Protein AF-A0A938R3S7-F1 (afdb_monomer)

Radius of gyration: 15.53 Å; Cα contacts (8 Å, |Δi|>4): 126; chains: 1; bounding box: 38×27×48 Å

Solvent-accessible surface area (backbone atoms only — not comparable to full-atom values): 5411 Å² total; per-residue (Å²): 111,69,67,60,50,54,53,54,53,40,51,71,78,46,49,69,80,48,51,36,34,39,35,36,19,73,77,53,53,91,98,54,82,89,53,79,78,41,72,49,55,47,47,98,88,46,79,62,71,78,93,64,87,84,80,77,87,76,75,94,64,74,44,84,44,33,32,30,39,38,38,29,32,75,86,70,53,77,49,77,50,78,43,82,44,78,86

Foldseek 3Di:
DVVVVVVVVCCVVPVCLFFFKKAKQFADDPPDDGDRPDMFGADPVRRDTDPDDPSPDDDPDFAKGKMKMWTATPVRDIDIDIDIDTD

Structure (mmCIF, N/CA/C/O backbone):
data_AF-A0A938R3S7-F1
#
_entry.id   AF-A0A938R3S7-F1
#
loop_
_atom_site.group_PDB
_atom_site.id
_atom_site.type_symbol
_atom_site.label_atom_id
_atom_site.label_alt_id
_atom_site.label_comp_id
_atom_site.label_asym_id
_atom_site.label_entity_id
_atom_site.label_seq_id
_atom_site.pdbx_PDB_ins_code
_atom_site.Cartn_x
_atom_site.Cartn_y
_atom_site.Cartn_z
_atom_site.occupancy
_atom_site.B_iso_or_equiv
_atom_site.auth_seq_id
_atom_site.auth_comp_id
_atom_site.auth_asym_id
_atom_site.auth_atom_id
_atom_site.pdbx_PDB_model_num
ATOM 1 N N . GLU A 1 1 ? 8.430 -4.282 -29.273 1.00 79.31 1 GLU A N 1
ATOM 2 C CA . GLU A 1 1 ? 7.503 -5.408 -28.994 1.00 79.31 1 GLU A CA 1
ATOM 3 C C . GLU A 1 1 ? 8.070 -6.411 -27.991 1.00 79.31 1 GLU A C 1
ATOM 5 O O . GLU A 1 1 ? 7.415 -6.646 -26.985 1.00 79.31 1 GLU A O 1
ATOM 10 N N . ALA A 1 2 ? 9.289 -6.933 -28.190 1.00 90.50 2 ALA A N 1
ATOM 11 C CA . ALA A 1 2 ? 9.921 -7.876 -27.255 1.00 90.50 2 ALA A CA 1
ATOM 12 C C . ALA A 1 2 ? 10.0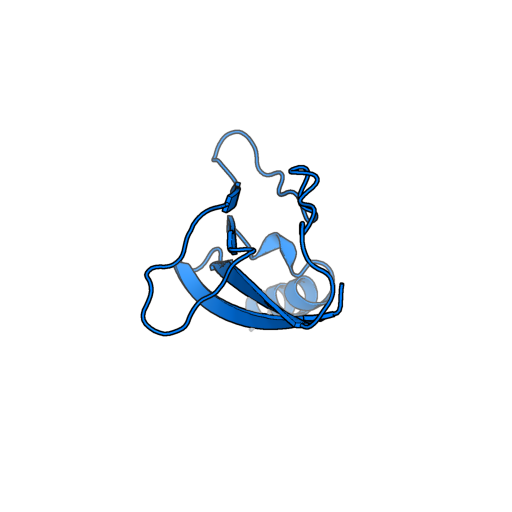63 -7.337 -25.814 1.00 90.50 2 ALA A C 1
ATOM 14 O O . ALA A 1 2 ? 9.703 -8.025 -24.865 1.00 90.50 2 ALA A O 1
ATOM 15 N N . GLU A 1 3 ? 10.496 -6.084 -25.635 1.00 89.19 3 GLU A N 1
ATOM 16 C CA . GLU A 1 3 ? 10.617 -5.462 -24.302 1.00 89.19 3 GLU A CA 1
ATOM 17 C C . GLU A 1 3 ? 9.273 -5.381 -23.564 1.00 89.19 3 GLU A C 1
ATOM 19 O O . GLU A 1 3 ? 9.182 -5.687 -22.378 1.00 89.19 3 GLU A O 1
ATOM 24 N N . MET A 1 4 ? 8.201 -5.041 -24.283 1.00 88.06 4 MET A N 1
ATOM 25 C CA . MET A 1 4 ? 6.852 -5.000 -23.716 1.00 88.06 4 MET A CA 1
ATOM 26 C C . MET A 1 4 ? 6.357 -6.387 -23.307 1.00 88.06 4 MET A C 1
ATOM 28 O O . MET A 1 4 ? 5.630 -6.498 -22.323 1.00 88.06 4 MET A O 1
ATOM 32 N N . ALA A 1 5 ? 6.734 -7.438 -24.038 1.00 92.69 5 ALA A N 1
ATOM 33 C CA . ALA A 1 5 ? 6.405 -8.809 -23.663 1.00 92.69 5 ALA A CA 1
ATOM 34 C C . ALA A 1 5 ? 7.095 -9.203 -22.348 1.00 92.69 5 ALA A C 1
ATOM 36 O O . ALA A 1 5 ? 6.430 -9.716 -21.451 1.00 92.69 5 ALA A O 1
ATOM 37 N N . VAL A 1 6 ? 8.378 -8.860 -22.189 1.00 92.69 6 VAL A N 1
ATOM 38 C CA . VAL A 1 6 ? 9.132 -9.101 -20.946 1.00 92.69 6 VAL A CA 1
ATOM 39 C C . VAL A 1 6 ? 8.524 -8.336 -19.767 1.00 92.69 6 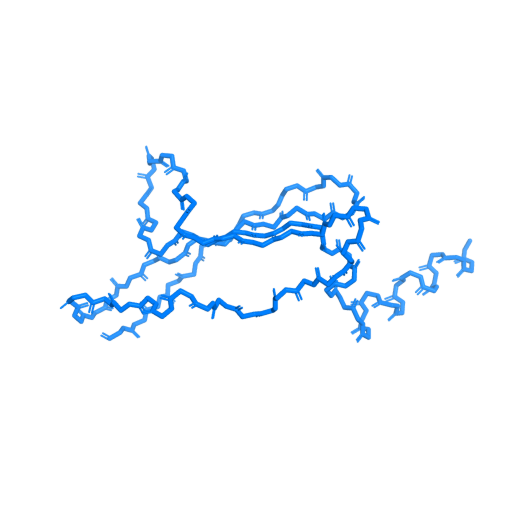VAL A C 1
ATOM 41 O O . VAL A 1 6 ? 8.343 -8.901 -18.691 1.00 92.69 6 VAL A O 1
ATOM 44 N N . LEU A 1 7 ? 8.158 -7.063 -19.956 1.00 90.44 7 LEU A N 1
ATOM 45 C CA . LEU A 1 7 ? 7.502 -6.276 -18.905 1.00 90.44 7 LEU A CA 1
ATOM 46 C C . LEU A 1 7 ? 6.148 -6.874 -18.503 1.00 90.44 7 LEU A C 1
ATOM 48 O O . LEU A 1 7 ? 5.841 -6.934 -17.315 1.00 90.44 7 LEU A O 1
ATOM 52 N N . ARG A 1 8 ? 5.360 -7.359 -19.469 1.00 91.31 8 ARG A N 1
ATOM 53 C CA . ARG A 1 8 ? 4.078 -8.033 -19.205 1.00 91.31 8 ARG A CA 1
ATOM 54 C C . ARG A 1 8 ? 4.263 -9.339 -18.440 1.00 91.31 8 ARG A C 1
ATOM 56 O O . ARG A 1 8 ? 3.536 -9.579 -17.484 1.00 91.31 8 ARG A O 1
ATOM 63 N N . GLU A 1 9 ? 5.234 -10.160 -18.826 1.00 94.38 9 GLU A N 1
ATOM 64 C CA . GLU A 1 9 ? 5.560 -11.398 -18.111 1.00 94.38 9 GLU A CA 1
ATOM 65 C C . GLU A 1 9 ? 5.998 -11.109 -16.670 1.00 94.38 9 GLU A C 1
ATOM 67 O O . GLU A 1 9 ? 5.536 -11.752 -15.724 1.00 94.38 9 GLU A O 1
ATOM 72 N N . ARG A 1 10 ? 6.834 -10.083 -16.479 1.00 92.25 10 ARG A N 1
ATOM 73 C CA . ARG A 1 10 ? 7.275 -9.664 -15.148 1.00 92.25 10 ARG A CA 1
ATOM 74 C C . ARG A 1 10 ? 6.137 -9.108 -14.300 1.00 92.25 10 ARG A C 1
ATOM 76 O O . ARG A 1 10 ? 6.109 -9.361 -13.103 1.00 92.25 10 ARG A O 1
ATOM 83 N N . ALA A 1 11 ? 5.186 -8.393 -14.897 1.00 91.75 11 ALA A N 1
ATOM 84 C CA . ALA A 1 11 ? 4.006 -7.908 -14.182 1.00 91.75 11 ALA A CA 1
ATOM 85 C C . ALA A 1 11 ? 3.139 -9.059 -13.641 1.00 91.75 11 ALA A C 1
ATOM 87 O O . ALA A 1 11 ? 2.483 -8.896 -12.618 1.00 91.75 11 ALA A O 1
ATOM 88 N N . VAL A 1 12 ? 3.164 -10.229 -14.288 1.00 93.19 12 VAL A N 1
ATOM 89 C CA . VAL A 1 12 ? 2.461 -11.430 -13.810 1.00 93.19 12 VAL A CA 1
ATOM 90 C C . VAL A 1 12 ? 3.262 -12.158 -12.730 1.00 93.19 12 VAL A C 1
ATOM 92 O O . VAL A 1 12 ? 2.695 -12.569 -11.721 1.00 93.19 12 VAL A O 1
ATOM 95 N N . THR A 1 13 ? 4.570 -12.333 -12.927 1.00 94.88 13 THR A N 1
ATOM 96 C CA . THR A 1 13 ? 5.412 -13.142 -12.026 1.00 94.88 13 THR A CA 1
ATOM 97 C C . THR A 1 13 ? 5.865 -12.389 -10.773 1.00 94.88 13 THR A C 1
ATOM 99 O O . THR A 1 13 ? 5.930 -12.982 -9.698 1.00 94.88 13 THR A O 1
ATOM 102 N N . SER A 1 14 ? 6.122 -11.085 -10.893 1.00 92.88 14 SER A N 1
ATOM 103 C CA . SER A 1 14 ? 6.643 -10.214 -9.833 1.00 92.88 14 SER A CA 1
ATOM 104 C C . SER A 1 14 ? 5.989 -8.822 -9.868 1.00 92.88 14 SER A C 1
ATOM 106 O O . SER A 1 14 ? 6.677 -7.819 -10.071 1.00 92.88 14 SER A O 1
ATOM 108 N N . PRO A 1 15 ? 4.666 -8.706 -9.645 1.00 92.25 15 PRO A N 1
ATOM 109 C CA . PRO A 1 15 ? 3.946 -7.431 -9.750 1.00 92.25 15 PRO A CA 1
ATOM 110 C C . PRO A 1 15 ? 4.481 -6.339 -8.809 1.00 92.25 15 PRO A C 1
ATOM 112 O O . PRO A 1 15 ? 4.527 -5.170 -9.182 1.00 92.25 15 PRO A O 1
ATOM 115 N N . PHE A 1 16 ? 4.945 -6.707 -7.608 1.00 93.19 16 PHE A N 1
ATOM 116 C CA . PHE A 1 16 ? 5.472 -5.751 -6.626 1.00 93.19 16 PHE A CA 1
ATOM 117 C C . PHE A 1 16 ? 6.758 -5.048 -7.079 1.00 93.19 16 PHE A C 1
ATOM 119 O O . PHE A 1 16 ? 7.082 -3.994 -6.534 1.00 93.19 16 PHE A O 1
ATOM 126 N N . ASP A 1 17 ? 7.482 -5.577 -8.073 1.00 92.88 17 ASP A N 1
ATOM 127 C CA . ASP A 1 17 ? 8.663 -4.912 -8.646 1.00 92.88 17 ASP A CA 1
ATOM 128 C C . ASP A 1 17 ? 8.322 -3.573 -9.307 1.00 92.88 17 ASP A C 1
ATOM 130 O O . ASP A 1 17 ? 9.198 -2.721 -9.451 1.00 92.88 17 ASP A O 1
ATOM 134 N N . PHE A 1 18 ? 7.056 -3.388 -9.683 1.00 94.12 18 PHE A N 1
ATOM 135 C CA . PHE A 1 18 ? 6.551 -2.161 -10.285 1.00 94.12 18 PHE A CA 1
ATOM 136 C C . PHE A 1 18 ? 6.056 -1.145 -9.256 1.00 94.12 18 PHE A C 1
ATOM 138 O O . PHE A 1 18 ? 5.612 -0.078 -9.652 1.00 94.12 18 PHE A O 1
ATOM 145 N N . ILE A 1 19 ? 6.142 -1.433 -7.956 1.00 95.81 19 ILE A N 1
ATOM 146 C CA . ILE A 1 19 ? 5.709 -0.517 -6.897 1.00 95.81 19 ILE A CA 1
ATOM 147 C C . ILE A 1 19 ? 6.932 0.144 -6.269 1.00 95.81 19 ILE A C 1
ATOM 149 O O . ILE A 1 19 ? 7.806 -0.554 -5.748 1.00 95.81 19 ILE A O 1
ATOM 153 N N . ASP A 1 20 ? 6.975 1.477 -6.275 1.00 96.12 20 ASP A N 1
ATOM 154 C CA . ASP A 1 20 ? 8.016 2.250 -5.588 1.00 96.12 20 ASP A CA 1
ATOM 155 C C . ASP A 1 20 ? 7.552 2.750 -4.213 1.00 96.12 20 ASP A C 1
ATOM 157 O O . ASP A 1 20 ? 8.378 2.858 -3.309 1.00 96.12 20 ASP A O 1
ATOM 161 N N . PHE A 1 21 ? 6.257 3.012 -4.019 1.00 97.62 21 PHE A N 1
ATOM 162 C CA . PHE A 1 21 ? 5.695 3.460 -2.741 1.00 97.62 21 PHE A CA 1
ATOM 163 C C . PHE A 1 21 ? 4.309 2.858 -2.516 1.00 97.62 21 PHE A C 1
ATOM 165 O O . PHE A 1 21 ? 3.510 2.754 -3.447 1.00 97.62 21 PHE A O 1
ATOM 172 N N . TRP A 1 22 ? 3.987 2.528 -1.269 1.00 98.06 22 TRP A N 1
ATOM 173 C CA . TRP A 1 22 ? 2.602 2.315 -0.864 1.00 98.06 22 TRP A CA 1
ATOM 174 C C . TRP A 1 22 ? 2.359 2.733 0.584 1.00 98.06 22 TRP A C 1
ATOM 176 O O . TRP A 1 22 ? 3.269 2.743 1.413 1.00 98.06 22 TRP A O 1
ATOM 186 N N . ALA A 1 23 ? 1.117 3.099 0.877 1.00 98.38 23 ALA A N 1
ATOM 187 C CA . ALA A 1 23 ? 0.670 3.526 2.190 1.00 98.38 23 ALA A CA 1
ATOM 188 C C . ALA A 1 23 ? -0.720 2.985 2.508 1.00 98.38 23 ALA A C 1
ATOM 190 O O . ALA A 1 23 ? -1.512 2.681 1.612 1.00 98.38 23 ALA A O 1
ATOM 191 N N . VAL A 1 24 ? -1.007 2.897 3.800 1.00 98.31 24 VAL A N 1
ATOM 192 C CA . VAL A 1 24 ? -2.268 2.411 4.342 1.00 98.31 24 VAL A CA 1
ATOM 193 C C . VAL A 1 24 ? -2.826 3.444 5.309 1.00 98.31 24 VAL A C 1
ATOM 195 O O . VAL A 1 24 ? -2.134 3.885 6.227 1.00 98.31 24 VAL A O 1
ATOM 198 N N . ASP A 1 25 ? -4.092 3.780 5.099 1.00 98.31 25 ASP A N 1
ATOM 199 C CA . ASP A 1 25 ? -4.951 4.480 6.039 1.00 98.31 25 ASP A CA 1
ATOM 200 C C . ASP A 1 25 ? -5.942 3.465 6.621 1.00 98.31 25 ASP A C 1
ATOM 202 O O . ASP A 1 25 ? -6.796 2.938 5.902 1.00 98.31 25 ASP A O 1
ATOM 206 N N . PHE A 1 26 ? -5.799 3.145 7.908 1.00 97.56 26 PHE A N 1
ATOM 207 C CA . PHE A 1 26 ? -6.656 2.168 8.580 1.00 97.56 26 PHE A CA 1
ATOM 208 C C . PHE A 1 26 ? -8.011 2.74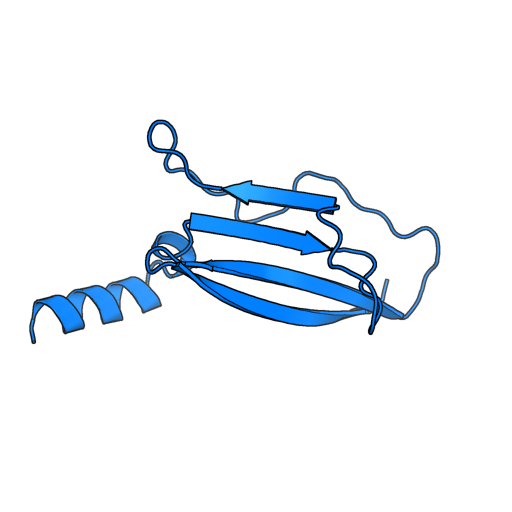9 9.015 1.00 97.56 26 PHE A C 1
ATOM 210 O O . PHE A 1 26 ? -8.913 1.984 9.337 1.00 97.56 26 PHE A O 1
ATOM 217 N N . GLU A 1 27 ? -8.199 4.071 8.997 1.00 96.56 27 GLU A N 1
ATOM 218 C CA . GLU A 1 27 ? -9.449 4.719 9.414 1.00 96.56 27 GLU A CA 1
ATOM 219 C C . GLU A 1 27 ? -10.060 5.572 8.297 1.00 96.56 27 GLU A C 1
ATOM 221 O O . GLU A 1 27 ? -10.463 6.720 8.508 1.00 96.56 27 GLU A O 1
ATOM 226 N N . TRP A 1 28 ? -10.180 5.008 7.093 1.00 97.56 28 TRP A N 1
ATOM 227 C CA . TRP A 1 28 ? -10.641 5.768 5.935 1.00 97.56 28 TRP A CA 1
ATOM 228 C C . TRP A 1 28 ? -12.054 6.345 6.115 1.00 97.56 28 TRP A C 1
ATOM 230 O O . TRP A 1 28 ? -13.045 5.633 6.343 1.00 97.56 28 TRP A O 1
ATOM 240 N N . ARG A 1 29 ? -12.165 7.664 5.919 1.00 95.75 29 ARG A N 1
ATOM 241 C CA . ARG A 1 29 ? -13.420 8.425 5.981 1.00 95.75 29 ARG A CA 1
ATOM 242 C C . ARG A 1 29 ? -13.579 9.273 4.725 1.00 95.75 29 ARG A C 1
ATOM 244 O O . ARG A 1 29 ? -12.717 10.082 4.395 1.00 95.75 29 ARG A O 1
ATOM 251 N N . ASP A 1 30 ? -14.719 9.139 4.053 1.00 94.75 30 ASP A N 1
ATOM 252 C CA . ASP A 1 30 ? -15.000 9.933 2.856 1.00 94.75 30 ASP A CA 1
ATOM 253 C C . ASP A 1 30 ? -15.010 11.431 3.177 1.00 94.75 30 ASP A C 1
ATOM 255 O O . ASP A 1 30 ? -15.506 11.867 4.220 1.00 94.75 30 ASP A O 1
ATOM 259 N N . GLY A 1 31 ? -14.453 12.230 2.268 1.00 93.94 31 GLY A N 1
ATOM 260 C CA . GLY A 1 31 ? -14.340 13.679 2.441 1.00 93.94 31 GLY A CA 1
ATOM 261 C C . GLY A 1 31 ? -13.275 14.120 3.452 1.00 93.94 31 GLY A C 1
ATOM 262 O O . GLY A 1 31 ? -13.151 15.320 3.703 1.00 93.94 31 GLY A O 1
ATOM 263 N N . LYS A 1 32 ? -12.495 13.192 4.022 1.00 95.94 32 LYS A N 1
ATOM 264 C CA . LYS A 1 32 ? -11.295 13.505 4.805 1.00 95.94 32 LYS A CA 1
ATOM 265 C C . LYS A 1 32 ? -10.027 13.291 3.968 1.00 95.94 32 LYS A C 1
ATOM 267 O O . LYS A 1 32 ? -10.043 12.490 3.033 1.00 95.94 32 LYS A O 1
ATOM 272 N N . PRO A 1 33 ? -8.941 14.032 4.255 1.00 96.31 33 PRO A N 1
ATOM 273 C CA . PRO A 1 33 ? -7.634 13.732 3.684 1.00 96.31 33 PRO A CA 1
ATOM 274 C C . PRO A 1 33 ? -7.192 12.312 4.045 1.00 96.31 33 PRO A C 1
ATOM 276 O O . PRO A 1 33 ? -7.545 11.811 5.105 1.00 96.31 33 PRO A O 1
ATOM 279 N N . PHE A 1 34 ? -6.398 11.699 3.171 1.00 97.12 34 PHE A N 1
ATOM 280 C CA . PHE A 1 34 ? -5.779 10.402 3.436 1.00 97.12 34 PHE A CA 1
ATOM 281 C C . PHE A 1 34 ? -4.759 10.513 4.573 1.00 97.12 34 PHE A C 1
ATOM 283 O O . PHE A 1 34 ? -3.869 11.370 4.515 1.00 97.12 34 PHE A O 1
ATOM 290 N N . GLU A 1 35 ? -4.856 9.630 5.565 1.00 97.19 35 GLU A N 1
ATOM 291 C CA . GLU A 1 35 ? -3.936 9.593 6.701 1.00 97.19 35 GLU A CA 1
ATOM 292 C C . GLU A 1 35 ? -2.897 8.476 6.545 1.00 97.19 35 GLU A C 1
ATOM 294 O O . GLU A 1 35 ? -3.213 7.294 6.423 1.00 97.19 35 GLU A O 1
ATOM 299 N N . HIS A 1 36 ? -1.617 8.853 6.566 1.00 96.62 36 HIS A N 1
ATOM 300 C CA . HIS A 1 36 ? -0.490 7.932 6.403 1.00 96.62 36 HIS A CA 1
ATOM 301 C C . HIS A 1 36 ? -0.180 7.187 7.709 1.00 96.62 36 HIS A C 1
ATOM 303 O O . HIS A 1 36 ? 0.867 7.399 8.321 1.00 96.62 36 HIS A O 1
ATOM 309 N N . HIS A 1 37 ? -1.086 6.311 8.141 1.00 97.75 37 HIS A N 1
ATOM 310 C CA . HIS A 1 37 ? -0.881 5.500 9.342 1.00 97.75 37 HIS A CA 1
ATOM 311 C C . HIS A 1 37 ? 0.323 4.562 9.204 1.00 97.75 37 HIS A C 1
ATOM 313 O O . HIS A 1 37 ? 1.086 4.366 10.150 1.00 97.75 37 HIS A O 1
ATOM 319 N N . TRP A 1 38 ? 0.512 3.993 8.014 1.00 98.50 38 TRP A N 1
ATOM 320 C CA . TRP A 1 38 ? 1.684 3.195 7.678 1.00 98.50 38 TRP A CA 1
ATOM 321 C C . TRP A 1 38 ? 2.081 3.420 6.221 1.00 98.50 38 TRP A C 1
ATOM 323 O O . TRP A 1 38 ? 1.221 3.627 5.366 1.00 98.50 38 TRP A O 1
ATOM 333 N N . GLN A 1 39 ? 3.376 3.358 5.922 1.00 98.00 39 GLN A N 1
ATOM 334 C CA . GLN A 1 39 ? 3.887 3.432 4.557 1.00 98.00 39 GLN A CA 1
ATOM 335 C C . GLN A 1 39 ? 5.231 2.726 4.421 1.00 98.00 39 GLN A C 1
ATOM 337 O O . GLN A 1 39 ? 5.996 2.649 5.383 1.00 98.00 39 GLN A O 1
ATOM 342 N N . ASP A 1 40 ? 5.542 2.298 3.204 1.00 97.94 40 ASP A N 1
ATOM 343 C CA . ASP A 1 40 ? 6.870 1.831 2.835 1.00 97.94 40 ASP A CA 1
ATOM 344 C C . ASP A 1 40 ? 7.213 2.220 1.397 1.00 97.94 40 ASP A C 1
ATOM 346 O O . ASP A 1 40 ? 6.332 2.392 0.547 1.00 97.94 40 ASP A O 1
ATOM 350 N N . PHE A 1 41 ? 8.505 2.404 1.131 1.00 96.75 41 PHE A N 1
ATOM 351 C CA . PHE A 1 41 ? 8.972 2.875 -0.164 1.00 96.75 41 PHE A CA 1
ATOM 352 C C . PHE A 1 41 ? 10.400 2.458 -0.471 1.00 96.75 41 PHE A C 1
ATOM 354 O O . PHE A 1 41 ? 11.270 2.391 0.397 1.00 96.75 41 PHE A O 1
ATOM 361 N N . ARG A 1 42 ? 10.659 2.255 -1.760 1.00 95.38 42 ARG A N 1
ATOM 362 C CA . ARG A 1 42 ? 11.994 1.970 -2.266 1.00 95.38 42 ARG A CA 1
ATOM 363 C C . ARG A 1 42 ? 12.814 3.251 -2.279 1.00 95.38 42 ARG A C 1
ATOM 365 O O . ARG A 1 42 ? 12.359 4.321 -2.677 1.00 95.38 42 ARG A O 1
ATOM 372 N N . THR A 1 43 ? 14.082 3.132 -1.918 1.00 92.31 43 THR A N 1
ATOM 373 C CA . THR A 1 43 ? 15.074 4.194 -2.082 1.00 92.31 43 THR A CA 1
ATOM 374 C C . THR A 1 43 ? 16.120 3.782 -3.112 1.00 92.31 43 THR A C 1
ATO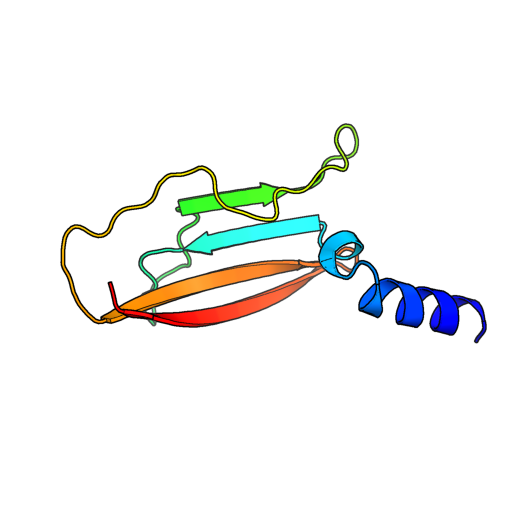M 376 O O . THR A 1 43 ? 16.187 2.639 -3.564 1.00 92.31 43 THR A O 1
ATOM 379 N N . ARG A 1 44 ? 17.001 4.714 -3.495 1.00 89.19 44 ARG A N 1
ATOM 380 C CA . ARG A 1 44 ? 18.145 4.373 -4.361 1.00 89.19 44 ARG A CA 1
ATOM 381 C C . ARG A 1 44 ? 19.127 3.411 -3.682 1.00 89.19 44 ARG A C 1
ATOM 383 O O . ARG A 1 44 ? 19.849 2.713 -4.383 1.00 89.19 44 ARG A O 1
ATOM 390 N N . LYS A 1 45 ? 19.191 3.421 -2.345 1.00 92.88 45 LYS A N 1
ATOM 391 C CA . LYS A 1 45 ? 20.112 2.592 -1.551 1.00 92.88 45 LYS A CA 1
ATOM 392 C C . LYS A 1 45 ? 19.501 1.243 -1.188 1.00 92.88 45 LYS A C 1
ATOM 394 O O . LYS A 1 45 ? 20.198 0.239 -1.230 1.00 92.88 45 LYS A O 1
ATOM 399 N N . ASP A 1 46 ? 18.218 1.243 -0.852 1.00 91.81 46 ASP A N 1
ATOM 400 C CA . ASP A 1 46 ? 17.461 0.056 -0.483 1.00 91.81 46 ASP A CA 1
ATOM 401 C C . ASP A 1 46 ? 16.299 -0.123 -1.452 1.00 91.81 46 ASP A C 1
ATOM 403 O O . ASP A 1 46 ? 15.367 0.680 -1.491 1.00 91.81 46 ASP A O 1
ATOM 407 N N . ARG A 1 47 ? 16.396 -1.172 -2.265 1.00 91.50 47 ARG A N 1
ATOM 408 C CA . ARG A 1 47 ? 15.367 -1.537 -3.232 1.00 91.50 47 ARG A CA 1
ATOM 409 C C . ARG A 1 47 ? 14.373 -2.530 -2.644 1.00 91.50 47 ARG A C 1
ATOM 411 O O . ARG A 1 47 ? 13.576 -3.029 -3.418 1.00 91.50 47 ARG A O 1
ATOM 418 N N . SER A 1 48 ? 14.406 -2.868 -1.360 1.00 93.62 48 SER A N 1
ATOM 419 C CA . SER A 1 48 ? 13.379 -3.715 -0.752 1.00 93.62 48 SER A CA 1
ATOM 420 C C . SER A 1 48 ? 12.054 -2.958 -0.600 1.00 93.62 48 SER A C 1
ATOM 422 O O . SER A 1 48 ? 12.020 -1.730 -0.599 1.00 93.62 48 SER A O 1
ATOM 424 N N . LEU A 1 49 ? 10.955 -3.710 -0.558 1.00 95.69 49 LEU A N 1
ATOM 425 C CA . LEU A 1 49 ? 9.622 -3.192 -0.276 1.00 95.69 49 LEU A CA 1
ATOM 426 C C . LEU A 1 49 ? 8.887 -4.230 0.568 1.00 95.69 49 LEU A C 1
ATOM 428 O O . LEU A 1 49 ? 8.758 -5.392 0.169 1.00 95.69 49 LEU A O 1
ATOM 432 N N . LYS A 1 50 ? 8.408 -3.824 1.736 1.00 96.12 50 LYS A N 1
ATOM 433 C CA . LYS A 1 50 ? 7.549 -4.630 2.593 1.00 96.12 50 LYS A CA 1
ATOM 434 C C . LYS A 1 50 ? 6.224 -4.847 1.882 1.00 96.12 50 LYS A C 1
ATOM 436 O O . LYS A 1 50 ? 5.588 -3.905 1.427 1.00 96.12 50 LYS A O 1
ATOM 441 N N . THR A 1 51 ? 5.788 -6.099 1.826 1.00 94.75 51 THR A N 1
ATOM 442 C CA . THR A 1 51 ? 4.480 -6.492 1.274 1.00 94.75 51 THR A CA 1
ATOM 443 C C . THR A 1 51 ? 3.423 -6.675 2.363 1.00 94.75 51 THR A C 1
ATOM 445 O O . THR A 1 51 ? 2.290 -7.064 2.084 1.00 94.75 51 THR A O 1
ATOM 448 N N . ARG A 1 52 ? 3.798 -6.424 3.622 1.00 94.62 52 ARG A N 1
ATOM 449 C CA . ARG A 1 52 ? 2.938 -6.480 4.803 1.00 94.62 52 ARG A CA 1
ATOM 450 C C . ARG A 1 52 ? 3.299 -5.345 5.742 1.00 94.62 52 ARG A C 1
ATOM 452 O O . ARG A 1 52 ? 4.473 -4.996 5.861 1.00 94.62 52 ARG A O 1
ATOM 459 N N . THR A 1 53 ? 2.290 -4.817 6.419 1.00 95.12 53 THR A N 1
ATOM 460 C CA . THR A 1 53 ? 2.501 -3.820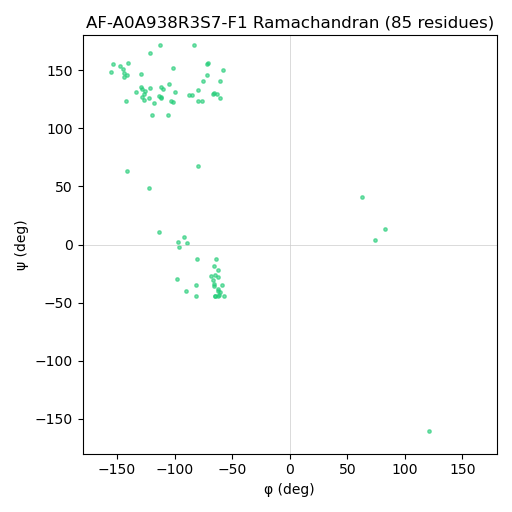 7.462 1.00 95.12 53 THR A C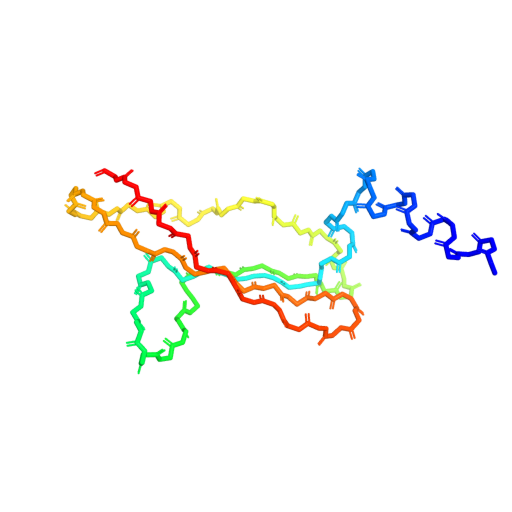A 1
ATOM 461 C C . THR A 1 53 ? 3.118 -4.480 8.695 1.00 95.12 53 THR A C 1
ATOM 463 O O . THR A 1 53 ? 2.835 -5.635 9.013 1.00 95.12 53 THR A O 1
ATOM 466 N N . ASP A 1 54 ? 3.978 -3.742 9.385 1.00 95.62 54 ASP A N 1
ATOM 467 C CA . ASP A 1 54 ? 4.594 -4.124 10.660 1.00 95.62 54 ASP A CA 1
ATOM 468 C C . ASP A 1 54 ? 4.123 -3.235 11.820 1.00 95.62 54 ASP A C 1
ATOM 470 O O . ASP A 1 54 ? 4.661 -3.309 12.920 1.00 95.62 54 ASP A O 1
ATOM 474 N N . LEU A 1 55 ? 3.085 -2.423 11.584 1.00 96.00 55 LEU A N 1
ATOM 475 C CA . LEU A 1 55 ? 2.508 -1.520 12.580 1.00 96.00 55 LEU A CA 1
ATOM 476 C C . LEU A 1 55 ? 1.783 -2.257 13.718 1.00 96.00 55 LEU A C 1
ATOM 478 O O . LEU A 1 55 ? 1.665 -1.711 14.808 1.00 96.00 55 LEU A O 1
ATOM 482 N N . GLY A 1 56 ? 1.271 -3.469 13.462 1.00 94.12 56 GLY A N 1
ATOM 483 C CA . GLY A 1 56 ? 0.448 -4.203 14.431 1.00 94.12 56 GLY A CA 1
ATOM 484 C C . GLY A 1 56 ? -0.861 -3.482 14.766 1.00 94.12 56 GLY A C 1
ATOM 485 O O . GLY A 1 56 ? -1.236 -3.409 15.929 1.00 94.12 56 GLY A O 1
ATOM 486 N N . TRP A 1 57 ? -1.523 -2.897 13.760 1.00 95.25 57 TRP A N 1
ATOM 487 C CA . TRP A 1 57 ? -2.747 -2.120 13.963 1.00 95.25 57 TRP A CA 1
ATOM 488 C C . TRP A 1 57 ? -3.890 -2.981 14.514 1.00 95.25 57 TRP A C 1
ATOM 490 O O . TRP A 1 57 ? -4.232 -4.012 13.931 1.00 95.25 57 TRP A O 1
ATOM 500 N N . GLU A 1 58 ? -4.518 -2.512 15.592 1.00 94.88 58 GLU A N 1
ATOM 501 C CA . GLU A 1 58 ? -5.666 -3.149 16.234 1.00 94.88 58 GLU A CA 1
ATOM 502 C C . GLU A 1 58 ? -6.825 -2.157 16.341 1.00 94.88 58 GLU A C 1
ATOM 504 O O . GLU A 1 58 ? -6.658 -1.025 16.797 1.00 94.88 58 GLU A O 1
ATOM 509 N N . TYR A 1 59 ? -8.024 -2.589 15.948 1.00 95.44 59 TYR A N 1
ATOM 510 C CA . TYR A 1 59 ? -9.224 -1.773 16.105 1.00 95.44 59 TYR A CA 1
ATOM 511 C C . TYR A 1 59 ? -9.811 -1.961 17.498 1.00 95.44 59 TYR A C 1
ATOM 513 O O . TYR A 1 59 ? -10.089 -3.080 17.928 1.00 95.44 59 TYR A O 1
ATOM 521 N N . ALA A 1 60 ? -10.070 -0.849 18.185 1.00 93.50 60 ALA A N 1
ATOM 522 C CA . ALA A 1 60 ? -10.681 -0.877 19.513 1.00 93.50 60 ALA A CA 1
ATOM 523 C C . ALA A 1 60 ? -12.131 -1.393 19.494 1.00 93.50 60 ALA A C 1
ATOM 525 O O . ALA A 1 60 ? -12.602 -1.972 20.472 1.00 93.50 60 ALA A O 1
ATOM 526 N N . GLN A 1 61 ? -12.856 -1.158 18.397 1.00 94.69 61 GLN A N 1
ATOM 527 C CA . GLN A 1 61 ? -14.247 -1.571 18.233 1.00 94.69 61 GLN A CA 1
ATOM 528 C C . GLN A 1 61 ? -14.350 -2.655 17.168 1.00 94.69 61 GLN A C 1
ATOM 530 O O . GLN A 1 61 ? -13.773 -2.526 16.088 1.00 94.69 61 GLN A O 1
ATOM 535 N N . LYS A 1 62 ? -15.128 -3.694 17.471 1.00 95.81 62 LYS A N 1
ATOM 536 C CA . LYS A 1 62 ? -15.521 -4.704 16.488 1.00 95.81 62 LYS A CA 1
ATOM 537 C C . LYS A 1 62 ? -16.514 -4.133 15.482 1.00 95.81 62 LYS A C 1
ATOM 539 O O . LYS A 1 62 ? -17.255 -3.204 15.811 1.00 95.81 62 LYS A O 1
ATOM 544 N N . GLY A 1 63 ? -16.567 -4.739 14.306 1.00 96.06 63 GLY A N 1
ATOM 545 C CA . GLY A 1 63 ? -17.514 -4.408 13.250 1.00 96.06 63 GLY A CA 1
ATOM 546 C C . GLY A 1 63 ? -16.847 -3.983 11.946 1.00 96.06 63 GLY A C 1
ATOM 547 O O . GLY A 1 63 ? -15.665 -4.240 11.708 1.00 96.06 63 GLY A O 1
ATOM 548 N N . ALA A 1 64 ? -17.633 -3.304 11.112 1.00 96.75 64 ALA A N 1
ATOM 549 C CA . ALA A 1 64 ? -17.213 -2.860 9.794 1.00 96.75 64 ALA A CA 1
ATOM 550 C C . ALA A 1 64 ? -16.289 -1.636 9.867 1.00 96.75 64 ALA A C 1
ATOM 552 O O . ALA A 1 64 ? -16.673 -0.567 10.348 1.00 96.75 64 ALA A O 1
ATOM 553 N N . HIS A 1 65 ? -15.106 -1.774 9.280 1.00 97.06 65 HIS A N 1
ATOM 554 C CA . HIS A 1 65 ? -14.135 -0.706 9.068 1.00 97.06 65 HIS A CA 1
ATOM 555 C C . HIS A 1 65 ? -13.828 -0.550 7.582 1.00 97.06 65 HIS A C 1
ATOM 557 O O . HIS A 1 65 ? -14.139 -1.410 6.753 1.00 97.06 65 HIS A O 1
ATOM 563 N N . ARG A 1 66 ? -13.209 0.575 7.226 1.00 97.56 66 ARG A N 1
ATOM 564 C CA . ARG A 1 66 ? -12.751 0.839 5.862 1.00 97.56 66 ARG A CA 1
ATOM 565 C C . ARG A 1 66 ? -11.286 1.209 5.891 1.00 97.56 66 ARG A C 1
ATOM 567 O O . ARG A 1 66 ? -10.898 2.15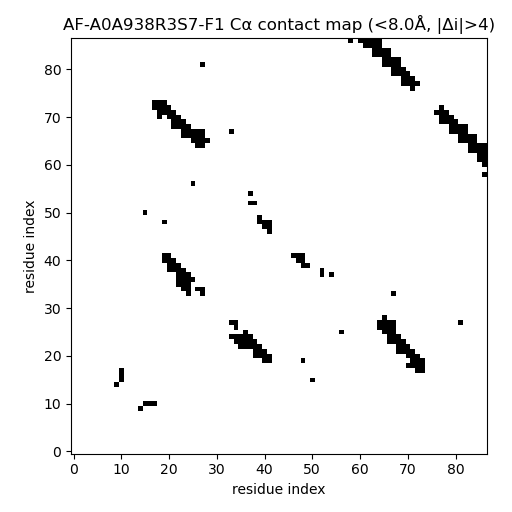9 6.561 1.00 97.56 66 ARG A O 1
ATOM 574 N N . ILE A 1 67 ? -10.507 0.467 5.124 1.00 97.62 67 ILE A N 1
ATOM 575 C CA . ILE A 1 67 ? -9.084 0.699 4.931 1.00 97.62 67 ILE A CA 1
ATOM 576 C C . ILE A 1 67 ? -8.904 1.304 3.549 1.00 97.62 67 ILE A C 1
ATOM 578 O O . ILE A 1 67 ? -9.526 0.852 2.590 1.00 97.62 67 ILE A O 1
ATOM 582 N N . CYS A 1 68 ? -8.042 2.300 3.426 1.00 98.19 68 CYS A N 1
ATOM 583 C CA . CYS A 1 68 ? -7.648 2.855 2.144 1.00 98.19 68 CYS A CA 1
ATOM 584 C C . CYS A 1 68 ? -6.173 2.549 1.891 1.00 98.19 68 CYS A C 1
ATOM 586 O O . CYS A 1 68 ? -5.319 2.800 2.738 1.00 98.19 68 CYS A O 1
ATOM 588 N N . VAL A 1 69 ? -5.873 1.979 0.729 1.00 97.94 69 VAL A N 1
ATOM 589 C CA . VAL A 1 69 ? -4.511 1.676 0.293 1.00 97.94 69 VAL A CA 1
ATOM 590 C C . VAL A 1 69 ? -4.177 2.575 -0.879 1.00 97.94 69 VAL A C 1
ATOM 592 O O . VAL A 1 69 ? -4.905 2.607 -1.871 1.00 97.94 69 VAL A O 1
ATOM 595 N N . LYS A 1 70 ? -3.057 3.280 -0.766 1.00 98.00 70 LYS A N 1
ATOM 596 C CA . LYS A 1 70 ? -2.485 4.102 -1.827 1.00 98.00 70 LYS A CA 1
ATOM 597 C C . LYS A 1 70 ? -1.210 3.449 -2.336 1.00 98.00 70 LYS A C 1
ATOM 599 O O . LYS A 1 70 ? -0.366 3.060 -1.536 1.00 98.00 70 LYS A O 1
ATOM 604 N N . VAL A 1 71 ? -1.057 3.364 -3.650 1.00 98.06 71 VAL A N 1
ATOM 605 C CA . VAL A 1 71 ? 0.112 2.795 -4.326 1.00 98.06 71 VAL A CA 1
ATOM 606 C C . VAL A 1 71 ? 0.607 3.791 -5.363 1.00 98.06 71 VAL A C 1
ATOM 608 O O . VAL A 1 71 ? -0.196 4.339 -6.113 1.00 98.06 71 VAL A O 1
ATOM 611 N N . ILE A 1 72 ? 1.921 4.000 -5.414 1.00 97.56 72 ILE A N 1
ATOM 612 C CA . ILE A 1 72 ? 2.592 4.728 -6.490 1.00 97.56 72 ILE A CA 1
ATOM 613 C C . ILE A 1 72 ? 3.558 3.765 -7.175 1.00 97.56 72 ILE A C 1
ATOM 615 O O . ILE A 1 72 ? 4.439 3.173 -6.536 1.00 97.56 72 ILE A O 1
ATOM 619 N N . ASP A 1 73 ? 3.364 3.588 -8.476 1.00 95.44 73 ASP A N 1
ATOM 620 C CA . ASP A 1 73 ? 4.192 2.705 -9.287 1.00 95.44 73 ASP A CA 1
ATOM 621 C C . ASP A 1 73 ? 5.494 3.378 -9.766 1.00 95.44 73 ASP A C 1
ATOM 623 O O . ASP A 1 73 ? 5.704 4.584 -9.619 1.00 95.44 73 ASP A O 1
ATOM 627 N N . VAL A 1 74 ? 6.383 2.582 -10.363 1.00 93.50 74 VAL A N 1
ATOM 628 C CA . VAL A 1 74 ? 7.666 3.034 -10.940 1.00 93.50 74 VAL A CA 1
ATOM 629 C C . VAL A 1 74 ? 7.506 4.006 -12.118 1.00 93.50 74 VAL A C 1
ATOM 631 O O . VAL A 1 74 ? 8.484 4.614 -12.555 1.00 93.50 74 VAL A O 1
ATOM 634 N N . PHE A 1 75 ? 6.294 4.152 -12.656 1.00 93.50 75 PHE A N 1
ATOM 635 C CA . PHE A 1 75 ? 5.952 5.109 -13.708 1.00 93.50 75 PHE A CA 1
ATOM 636 C C . PHE A 1 75 ? 5.358 6.409 -13.140 1.00 93.50 75 PHE A C 1
ATOM 638 O O . PHE A 1 75 ? 5.091 7.341 -13.899 1.00 93.50 75 PHE A O 1
ATOM 645 N N . GLY A 1 76 ? 5.194 6.500 -11.817 1.00 94.31 76 GLY A N 1
ATOM 646 C CA . GLY A 1 76 ? 4.647 7.656 -11.114 1.00 94.31 76 GLY A CA 1
ATOM 647 C C . GLY A 1 76 ? 3.119 7.712 -11.095 1.00 94.31 76 GLY A C 1
ATOM 648 O O . GLY A 1 76 ? 2.564 8.760 -10.764 1.00 94.31 76 GLY A O 1
ATOM 649 N N . VAL A 1 77 ? 2.426 6.625 -11.448 1.00 96.81 77 VAL A N 1
ATOM 650 C CA . VAL A 1 77 ? 0.962 6.559 -11.387 1.00 96.81 77 VAL A CA 1
ATOM 651 C C . VAL A 1 77 ? 0.528 6.288 -9.948 1.00 96.81 77 VAL A C 1
ATOM 653 O O . VAL A 1 77 ? 0.918 5.284 -9.356 1.00 96.81 77 VAL A O 1
ATOM 656 N N . ASP A 1 78 ? -0.303 7.177 -9.399 1.00 96.75 78 ASP A N 1
ATOM 657 C CA . ASP A 1 78 ? -0.985 6.988 -8.112 1.00 96.75 78 ASP A CA 1
ATOM 658 C C . ASP A 1 78 ? -2.306 6.239 -8.332 1.00 96.75 78 ASP A C 1
ATOM 660 O O . ASP A 1 78 ? -3.122 6.617 -9.176 1.00 96.75 78 ASP A O 1
ATOM 664 N N . THR A 1 79 ? -2.511 5.166 -7.573 1.00 96.81 79 THR A N 1
ATOM 665 C CA . THR A 1 79 ? -3.784 4.449 -7.484 1.00 96.81 79 THR A CA 1
ATOM 666 C C . THR A 1 79 ? -4.186 4.298 -6.027 1.00 96.81 79 THR A C 1
ATOM 668 O O . THR A 1 79 ? -3.394 3.879 -5.185 1.00 96.81 79 THR A O 1
ATOM 671 N N . THR A 1 80 ? -5.454 4.581 -5.738 1.00 96.81 80 THR A N 1
ATOM 672 C CA . THR A 1 80 ? -6.032 4.453 -4.400 1.00 96.81 80 THR A CA 1
ATOM 673 C C . THR A 1 80 ? -7.208 3.477 -4.430 1.00 96.81 80 THR A C 1
ATOM 675 O O . THR A 1 80 ? -8.040 3.531 -5.334 1.00 96.81 80 THR A O 1
ATOM 678 N N . THR A 1 81 ? -7.283 2.565 -3.461 1.00 97.38 81 THR A N 1
ATOM 679 C CA . THR A 1 81 ? -8.367 1.580 -3.329 1.00 97.38 81 THR A CA 1
ATOM 680 C C . THR A 1 81 ? -8.865 1.523 -1.892 1.00 97.38 81 THR A C 1
ATOM 682 O O . THR A 1 81 ? -8.074 1.382 -0.964 1.00 97.38 81 THR A O 1
ATOM 685 N N . VAL A 1 82 ? -10.185 1.587 -1.719 1.00 98.00 82 VAL A N 1
ATOM 686 C CA . VAL A 1 82 ? -10.848 1.435 -0.419 1.00 98.00 82 VAL A CA 1
ATOM 687 C C . VAL A 1 82 ? -11.378 0.012 -0.288 1.00 98.00 82 VAL A C 1
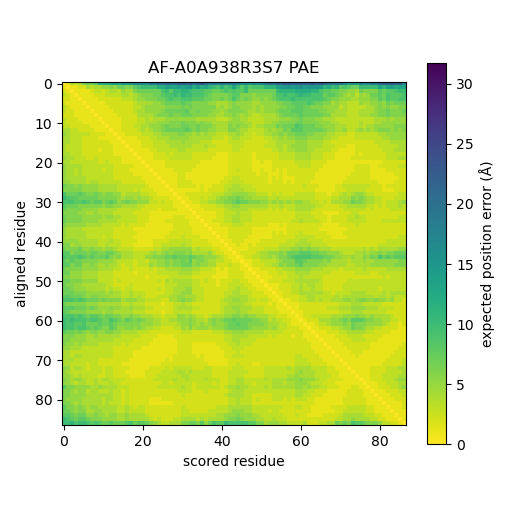ATOM 689 O O . VAL A 1 82 ? -12.043 -0.497 -1.189 1.00 98.00 82 VAL A O 1
ATOM 692 N N . ILE A 1 83 ? -11.093 -0.623 0.843 1.00 97.12 83 ILE A N 1
ATOM 693 C CA . ILE A 1 83 ? -11.441 -2.005 1.159 1.00 97.12 83 ILE A CA 1
ATOM 694 C C . ILE A 1 83 ? -12.272 -1.997 2.441 1.00 97.12 83 ILE A C 1
ATOM 696 O O . ILE A 1 83 ? -11.853 -1.444 3.458 1.00 97.12 83 ILE A O 1
ATOM 700 N N . ALA A 1 84 ? -13.451 -2.614 2.397 1.00 96.50 84 ALA A N 1
ATOM 701 C CA . ALA A 1 84 ? -14.234 -2.877 3.598 1.00 96.50 84 ALA A CA 1
ATOM 702 C C . ALA A 1 84 ? -13.670 -4.107 4.319 1.00 96.50 84 ALA A C 1
ATOM 704 O O . ALA A 1 84 ? -13.413 -5.132 3.684 1.00 96.50 84 ALA A O 1
ATOM 705 N N . VAL A 1 85 ? -13.488 -4.005 5.632 1.00 95.12 85 VAL A N 1
ATOM 706 C CA . VAL A 1 85 ? -13.021 -5.101 6.485 1.00 95.12 85 VAL A CA 1
ATOM 707 C C . VAL A 1 85 ? -13.957 -5.259 7.677 1.00 95.12 85 VAL A C 1
ATOM 709 O O . VAL A 1 85 ? -14.504 -4.276 8.164 1.00 95.12 85 VAL A O 1
ATOM 712 N N . GLU A 1 86 ? -14.132 -6.488 8.144 1.00 95.75 86 GLU A N 1
ATOM 713 C CA . GLU A 1 86 ? -14.894 -6.807 9.354 1.00 95.75 86 GLU A CA 1
ATOM 714 C C . GLU A 1 86 ? -13.906 -7.307 10.414 1.00 95.75 86 GLU A C 1
ATOM 716 O O . GLU A 1 86 ? -13.115 -8.211 10.120 1.00 95.75 86 GLU A O 1
ATOM 721 N N . VAL A 1 87 ? -13.922 -6.701 11.606 1.00 93.00 87 VAL A N 1
ATOM 722 C CA . VAL A 1 87 ? -12.979 -6.975 12.713 1.00 93.00 87 VAL A CA 1
ATOM 723 C C . VAL A 1 87 ? -13.701 -7.473 13.958 1.00 93.00 87 VAL A C 1
ATOM 725 O O . VAL A 1 87 ? -14.750 -6.888 14.311 1.00 93.00 87 VAL A O 1
#

Mean predicted aligned error: 3.47 Å

pLDDT: mean 95.02, std 2.93, range [79.31, 98.5]

Secondary structure (DSSP, 8-state):
-HHHHHHHHHHHH-GGGGEEEEEEETT--TTSPPP-SEEEE--SS-----SS--S----SS-SEEEEEEEEEETT--EEEEEEEEE-

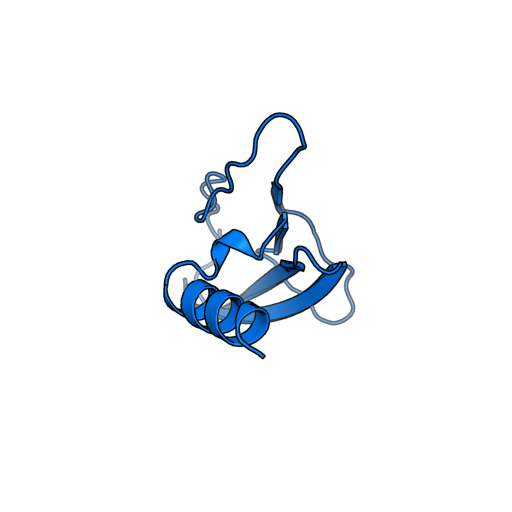Sequence (87 aa):
EAEMAVLRERAVTSPFDFIDFWAVDFEWRDGKPFEHHWQDFRTRKDRSLKTRTDLGWEYAQKGAHRICVKVIDVFGVDTTTVIAVEV

Nearest PDB structures (foldseek):
  6aem-assembly2_B  TM=7.269E-01  e=1.577E-02  Vibrio anguillarum
  4jgu-assembly2_B  TM=6.358E-01  e=8.543E-03  Hathewaya histolytica
  4kkq-assembly1_B  TM=4.730E-01  e=4.874E-01  Vibrio cholerae MJ-1236
  4be5-assembly1_A  TM=4.851E-01  e=9.563E-01  Vibrio cholerae MJ-1236
  4bei-assembly1_H  TM=3.883E-01  e=1.222E+00  Vibrio cholerae MJ-1236